Protein AF-A0A820HST8-F1 (afdb_monomer_lite)

Foldseek 3Di:
DDPDPDPVVVVVVQAQDWDQDPVRHIWHQHPVRDTDDPDPDDDDDDDCCVVVVVCVQWDQDCDPPCHLGTAGNVVRDRPHD

Organism: NCBI:txid433720

Structure (mmCIF, N/CA/C/O backbone):
data_AF-A0A820HST8-F1
#
_entry.id   AF-A0A820HST8-F1
#
loop_
_atom_site.group_PDB
_atom_site.id
_atom_site.type_symbol
_atom_site.label_atom_id
_atom_site.label_alt_id
_atom_site.label_comp_id
_atom_site.label_asym_id
_atom_site.label_entity_id
_atom_site.label_seq_id
_atom_site.pdbx_PDB_ins_code
_atom_site.Cartn_x
_atom_site.Cartn_y
_atom_site.Cartn_z
_atom_site.occupancy
_atom_site.B_iso_or_equiv
_atom_site.auth_seq_id
_atom_site.auth_comp_id
_atom_site.auth_asym_id
_atom_site.auth_atom_id
_atom_site.pdbx_PDB_model_num
ATOM 1 N N . GLY A 1 1 ? -13.717 9.829 23.276 1.00 48.06 1 GLY A N 1
ATOM 2 C CA . GLY A 1 1 ? -13.638 8.489 22.670 1.00 48.06 1 GLY A CA 1
ATOM 3 C C . GLY A 1 1 ? -12.217 7.986 22.787 1.00 48.06 1 GLY A C 1
ATOM 4 O O . GLY A 1 1 ? -11.323 8.752 22.475 1.00 48.06 1 GLY A O 1
ATOM 5 N N . ALA A 1 2 ? -12.028 6.776 23.321 1.00 55.72 2 ALA A N 1
ATOM 6 C CA . ALA A 1 2 ? -10.843 5.918 23.172 1.00 55.72 2 ALA A CA 1
ATOM 7 C C . ALA A 1 2 ? -9.458 6.599 23.004 1.00 55.72 2 ALA A C 1
ATOM 9 O O 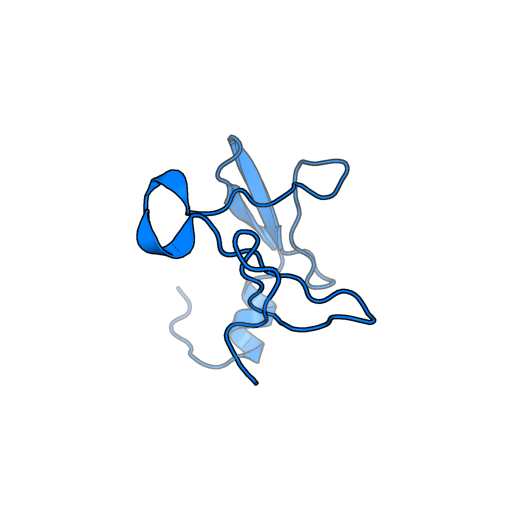. ALA A 1 2 ? -8.892 6.578 21.919 1.00 55.72 2 ALA A O 1
ATOM 10 N N . GLN A 1 3 ? -8.883 7.144 24.079 1.00 68.75 3 GLN A N 1
ATOM 11 C CA . GLN A 1 3 ? -7.476 7.579 24.117 1.00 68.75 3 GLN A CA 1
ATOM 12 C C . GLN A 1 3 ? -6.602 6.410 24.591 1.00 68.75 3 GLN A C 1
ATOM 14 O O . GLN A 1 3 ? -6.266 6.322 25.766 1.00 68.75 3 GLN A O 1
ATOM 19 N N . THR A 1 4 ? -6.318 5.457 23.708 1.00 84.62 4 THR A N 1
ATOM 20 C CA . THR A 1 4 ? -5.406 4.342 24.003 1.00 84.62 4 THR A CA 1
ATOM 21 C C . THR A 1 4 ? -4.398 4.194 22.876 1.00 84.62 4 THR A C 1
ATOM 23 O O . THR A 1 4 ? -4.724 4.453 21.719 1.00 84.62 4 THR A O 1
ATOM 26 N N . THR A 1 5 ? -3.183 3.788 23.225 1.00 89.62 5 THR A N 1
ATOM 27 C CA . THR A 1 5 ? -2.114 3.421 22.286 1.00 89.62 5 THR A CA 1
ATOM 28 C C . THR A 1 5 ? -1.842 1.915 22.298 1.00 89.62 5 THR A C 1
ATOM 30 O O . THR A 1 5 ? -0.892 1.465 21.667 1.00 89.62 5 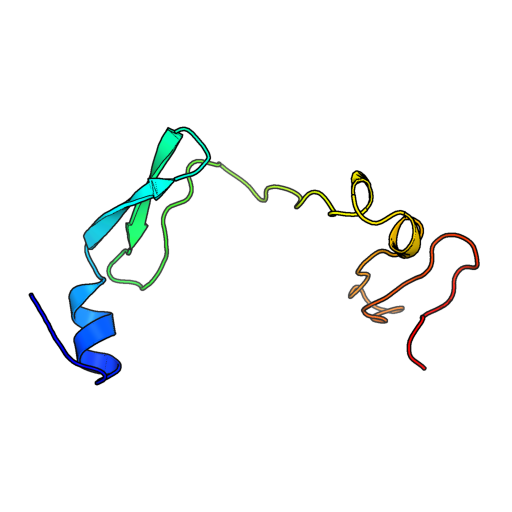THR A O 1
ATOM 33 N N . ASP A 1 6 ? -2.643 1.142 23.035 1.00 93.44 6 ASP A N 1
ATOM 34 C CA . ASP A 1 6 ? -2.602 -0.318 23.018 1.00 93.44 6 ASP A CA 1
ATOM 35 C C . ASP A 1 6 ? -3.124 -0.848 21.676 1.00 93.44 6 ASP A C 1
ATOM 37 O O . ASP A 1 6 ? -4.251 -0.537 21.281 1.00 93.44 6 ASP A O 1
ATOM 41 N N . ALA A 1 7 ? -2.297 -1.619 20.970 1.00 90.81 7 ALA A N 1
ATOM 42 C CA . ALA A 1 7 ? -2.584 -2.043 19.603 1.00 90.81 7 ALA A CA 1
ATOM 43 C C . ALA A 1 7 ? -3.807 -2.968 19.527 1.00 90.81 7 ALA A C 1
ATOM 45 O O . ALA A 1 7 ? -4.663 -2.755 18.670 1.00 90.81 7 ALA A O 1
ATOM 46 N N . ASP A 1 8 ? -3.928 -3.924 20.449 1.00 91.94 8 ASP A N 1
ATOM 47 C CA . ASP A 1 8 ? -5.023 -4.901 20.456 1.00 91.94 8 ASP A CA 1
ATOM 48 C C . ASP A 1 8 ? -6.371 -4.203 20.670 1.00 91.94 8 ASP A C 1
ATOM 50 O O . ASP A 1 8 ? -7.315 -4.384 19.900 1.00 91.94 8 ASP A O 1
ATOM 54 N N . THR A 1 9 ? -6.432 -3.276 21.629 1.00 91.31 9 THR A N 1
ATOM 55 C CA . THR A 1 9 ? -7.634 -2.471 21.876 1.00 91.31 9 THR A CA 1
ATOM 56 C C . THR A 1 9 ? -8.020 -1.612 20.667 1.00 91.31 9 THR A C 1
ATOM 58 O O . THR A 1 9 ? -9.205 -1.355 20.432 1.00 91.31 9 THR A O 1
ATOM 61 N N . VAL A 1 10 ? -7.039 -1.098 19.920 1.00 90.56 10 VAL A N 1
ATOM 62 C CA . VAL A 1 10 ? -7.296 -0.320 18.699 1.00 90.56 10 VAL A CA 1
ATOM 63 C C . VAL A 1 10 ? -7.835 -1.227 17.595 1.00 90.56 10 VAL A C 1
ATOM 65 O O . VAL A 1 10 ? -8.831 -0.870 16.969 1.00 90.56 10 VAL A O 1
ATOM 68 N N . ILE A 1 11 ? -7.237 -2.403 17.397 1.00 88.88 11 ILE A N 1
ATOM 69 C CA . ILE A 1 11 ? -7.657 -3.401 16.403 1.00 88.88 11 ILE A CA 1
ATOM 70 C C . ILE A 1 11 ? -9.111 -3.827 16.628 1.00 88.88 11 ILE A C 1
ATOM 72 O O . ILE A 1 11 ? -9.922 -3.709 15.706 1.00 88.88 11 ILE A O 1
ATOM 76 N N . ASP A 1 12 ? -9.475 -4.188 17.858 1.00 89.62 12 ASP A N 1
ATOM 77 C CA . ASP A 1 12 ? -10.843 -4.595 18.206 1.00 89.62 12 ASP A CA 1
ATOM 78 C C . ASP A 1 12 ? -11.877 -3.492 17.935 1.00 89.62 12 ASP A C 1
ATOM 80 O O . ASP A 1 12 ? -13.014 -3.758 17.545 1.00 89.62 12 ASP A O 1
ATOM 84 N N . ARG A 1 13 ? -11.486 -2.224 18.112 1.00 91.94 13 ARG A N 1
ATOM 85 C CA . ARG A 1 13 ? -12.357 -1.063 17.873 1.00 91.94 13 ARG A CA 1
ATOM 86 C C . ARG A 1 13 ? -12.479 -0.677 16.406 1.00 91.94 13 ARG A C 1
ATOM 88 O O . ARG A 1 13 ? -13.392 0.075 16.072 1.00 91.94 13 ARG A O 1
ATOM 95 N N . MET A 1 14 ? -11.568 -1.132 15.549 1.00 91.94 14 MET A N 1
ATOM 96 C CA . MET A 1 14 ? -11.606 -0.817 14.123 1.00 91.94 14 MET A CA 1
ATOM 97 C C . MET A 1 14 ? -12.613 -1.682 13.364 1.00 91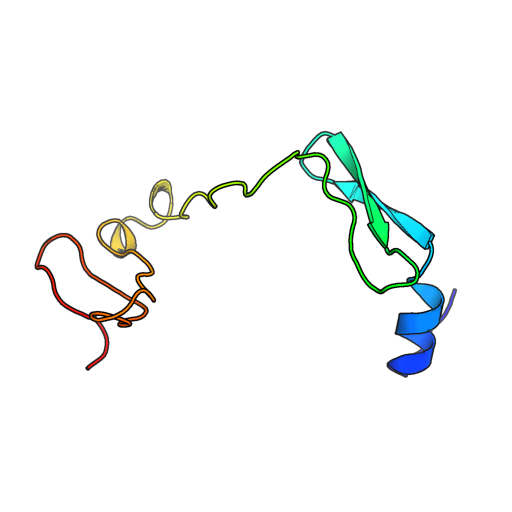.94 14 MET A C 1
ATOM 99 O O . MET A 1 14 ? -13.140 -1.221 12.356 1.00 91.94 14 MET A O 1
ATOM 103 N N . VAL A 1 15 ? -12.919 -2.899 13.824 1.00 92.94 15 VAL A N 1
ATOM 104 C CA . VAL A 1 15 ? -13.893 -3.779 13.158 1.00 92.94 15 VAL A CA 1
ATOM 105 C C . VAL A 1 15 ? -15.265 -3.097 13.072 1.00 92.94 15 VAL A C 1
ATOM 107 O O . VAL A 1 15 ? -15.828 -2.653 14.069 1.00 92.94 15 VAL A O 1
ATOM 110 N N . GLY A 1 16 ? -15.817 -3.010 11.860 1.00 89.88 16 GLY A N 1
ATOM 111 C CA . GLY A 1 16 ? -17.096 -2.356 11.575 1.00 89.88 16 GLY A CA 1
ATOM 112 C C . GLY A 1 16 ? -17.015 -0.8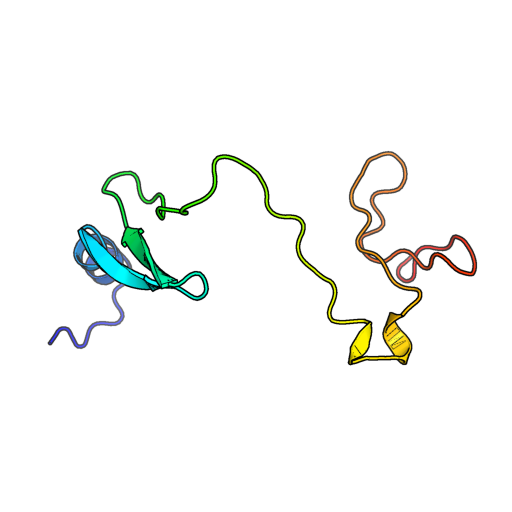41 11.358 1.00 89.88 16 GLY A C 1
ATOM 113 O O . GLY A 1 16 ? -18.016 -0.241 10.966 1.00 89.88 16 GLY A O 1
ATOM 114 N N . VAL A 1 17 ? -15.848 -0.210 11.548 1.00 92.12 17 VAL A N 1
ATOM 115 C CA . VAL A 1 17 ? -15.648 1.199 11.180 1.00 92.12 17 VAL A CA 1
ATOM 116 C C . VAL A 1 17 ? -15.800 1.349 9.668 1.00 92.12 17 VAL A C 1
ATOM 118 O O . VAL A 1 17 ? -15.172 0.617 8.903 1.00 92.12 17 VAL A O 1
ATOM 121 N N . ALA A 1 18 ? -16.621 2.316 9.250 1.00 90.81 18 ALA A N 1
ATOM 122 C CA . ALA A 1 18 ? -16.844 2.680 7.856 1.00 90.81 18 ALA A CA 1
ATOM 123 C C . ALA A 1 18 ? -16.547 4.169 7.643 1.00 90.81 18 ALA A C 1
ATOM 125 O O . ALA A 1 18 ? -17.104 5.022 8.337 1.00 90.81 18 ALA A O 1
ATOM 126 N N . VAL A 1 19 ? -15.685 4.482 6.676 1.00 90.00 19 VAL A N 1
ATOM 127 C CA . VAL A 1 19 ? -15.297 5.857 6.325 1.00 90.00 19 VAL A CA 1
ATOM 128 C C . VAL A 1 19 ? -15.442 6.090 4.818 1.00 90.00 19 VAL A C 1
ATOM 130 O O . VAL A 1 19 ? -15.236 5.146 4.054 1.00 90.00 19 VAL A O 1
ATOM 133 N N . PRO A 1 20 ? -15.788 7.307 4.359 1.00 88.81 20 PRO A N 1
ATOM 134 C CA . PRO A 1 20 ? -15.781 7.625 2.933 1.00 88.81 20 PRO A CA 1
ATOM 135 C C . PRO A 1 20 ? -14.399 7.385 2.308 1.00 88.81 20 PRO A C 1
ATOM 137 O O . PRO A 1 20 ? -13.376 7.691 2.921 1.00 88.81 20 PRO A O 1
ATOM 140 N N . ASN A 1 21 ? -14.367 6.849 1.090 1.00 81.56 21 ASN A N 1
ATOM 141 C CA . ASN A 1 21 ? -13.155 6.620 0.308 1.00 81.56 21 ASN A CA 1
ATOM 142 C C . ASN A 1 21 ? -13.049 7.601 -0.875 1.00 81.56 21 ASN A C 1
ATOM 144 O O . ASN A 1 21 ? -13.980 8.342 -1.191 1.00 81.56 21 ASN A O 1
ATOM 148 N N . LEU A 1 22 ? -11.895 7.598 -1.547 1.00 79.00 22 LEU A N 1
ATOM 149 C CA . LEU A 1 22 ? -11.596 8.519 -2.653 1.00 79.00 22 LEU A CA 1
ATOM 150 C C . LEU A 1 22 ? -12.395 8.242 -3.940 1.00 79.00 22 LEU A C 1
ATOM 152 O O . LEU A 1 22 ? -12.353 9.047 -4.863 1.00 79.00 22 LEU A O 1
ATOM 156 N N . SER A 1 23 ? -13.116 7.121 -4.012 1.00 77.69 23 SER A N 1
ATOM 157 C CA . SER A 1 23 ? -13.967 6.748 -5.149 1.00 77.69 23 SER A CA 1
ATOM 158 C C . SER A 1 23 ? -15.434 7.147 -4.953 1.00 77.69 23 SER A C 1
ATOM 160 O O . SER A 1 23 ? -16.241 6.911 -5.845 1.00 77.69 23 SER A O 1
ATOM 162 N N . GLY A 1 24 ? -15.779 7.762 -3.816 1.00 79.56 24 GLY A N 1
ATOM 163 C CA . GLY A 1 24 ? -17.145 8.187 -3.496 1.00 79.56 24 GLY A CA 1
ATOM 164 C C . GLY A 1 24 ? -17.987 7.148 -2.747 1.00 79.56 24 GLY A C 1
ATOM 165 O O . GLY A 1 24 ? -19.120 7.450 -2.387 1.00 79.56 24 GLY A O 1
ATOM 166 N N . ASP A 1 25 ? -17.429 5.970 -2.458 1.00 82.38 25 ASP A N 1
ATOM 167 C CA . ASP A 1 25 ? -18.067 4.916 -1.657 1.00 82.38 25 ASP A CA 1
ATOM 168 C C . ASP A 1 25 ? -17.506 4.890 -0.222 1.00 82.38 25 ASP A C 1
ATOM 170 O O . ASP A 1 25 ? -16.753 5.772 0.189 1.00 82.38 25 ASP A O 1
ATOM 174 N N . TYR A 1 26 ? -17.840 3.859 0.560 1.00 86.94 26 TYR A N 1
ATOM 175 C CA . TYR A 1 26 ? -17.283 3.624 1.895 1.00 86.94 26 TYR A CA 1
ATOM 176 C C . TYR A 1 26 ? -16.225 2.510 1.890 1.00 86.94 26 TYR A C 1
ATOM 178 O O . TYR A 1 26 ? -16.385 1.470 1.249 1.00 86.94 26 TYR A O 1
ATOM 186 N N . ALA A 1 27 ? -15.142 2.717 2.637 1.00 87.62 27 ALA A N 1
ATOM 187 C CA . ALA A 1 27 ? -14.217 1.671 3.053 1.00 87.62 27 ALA A CA 1
ATOM 188 C C . ALA A 1 27 ? -14.599 1.206 4.462 1.00 87.62 27 ALA A C 1
ATOM 190 O O . ALA A 1 27 ? -14.696 2.023 5.380 1.00 87.62 27 ALA A O 1
ATOM 191 N N . SER A 1 28 ? -14.813 -0.096 4.630 1.00 91.00 28 SER A N 1
ATOM 192 C CA . SER A 1 28 ? -15.189 -0.712 5.901 1.00 91.00 28 SER A CA 1
ATOM 193 C C . SER A 1 28 ? -14.175 -1.769 6.318 1.00 91.00 28 SER A C 1
ATOM 195 O O . SER A 1 28 ? -13.738 -2.567 5.489 1.00 91.00 28 SER A O 1
ATOM 197 N N . MET A 1 29 ? -13.822 -1.793 7.603 1.00 92.50 29 MET A N 1
ATOM 198 C CA . MET A 1 29 ? -12.973 -2.830 8.195 1.00 92.50 29 MET A CA 1
ATOM 199 C C . MET A 1 29 ? -13.826 -4.039 8.593 1.00 92.50 29 MET A C 1
ATOM 201 O O . MET A 1 29 ? -14.716 -3.933 9.436 1.00 92.50 29 MET A O 1
ATOM 205 N N . LEU A 1 30 ? -13.564 -5.198 7.998 1.00 88.81 30 LEU A N 1
ATOM 206 C CA . LEU A 1 30 ? -14.278 -6.439 8.290 1.00 88.81 30 LEU A CA 1
ATOM 207 C C . LEU A 1 30 ? -13.640 -7.196 9.468 1.00 88.81 30 LEU A C 1
ATOM 209 O O . LEU A 1 30 ? -12.472 -6.998 9.796 1.00 88.81 30 LEU A O 1
ATOM 213 N N . ALA A 1 31 ? -14.394 -8.115 10.080 1.00 90.56 31 ALA A N 1
ATOM 214 C CA . ALA A 1 31 ? -13.937 -8.908 11.231 1.00 90.56 31 ALA A CA 1
ATOM 215 C C . ALA A 1 31 ? -12.749 -9.840 10.921 1.00 90.56 31 ALA A C 1
ATOM 217 O O . ALA A 1 31 ? -12.015 -10.228 11.819 1.00 90.56 31 ALA A O 1
ATOM 218 N N . ASN A 1 32 ? -12.530 -10.180 9.649 1.00 88.44 32 ASN A N 1
ATOM 219 C CA . ASN A 1 32 ? -11.343 -10.902 9.181 1.00 88.44 32 ASN A CA 1
ATOM 220 C C . ASN A 1 32 ? -10.142 -9.976 8.892 1.00 88.44 32 ASN A C 1
ATOM 222 O O . ASN A 1 32 ? -9.179 -10.418 8.273 1.00 88.44 32 ASN A O 1
ATOM 226 N N . HIS A 1 33 ? -10.214 -8.702 9.293 1.00 85.06 33 HIS A N 1
ATOM 227 C CA . HIS A 1 33 ? -9.219 -7.647 9.059 1.00 85.06 33 HIS A CA 1
ATOM 228 C C . HIS A 1 33 ? -8.987 -7.301 7.581 1.00 85.06 33 HIS A C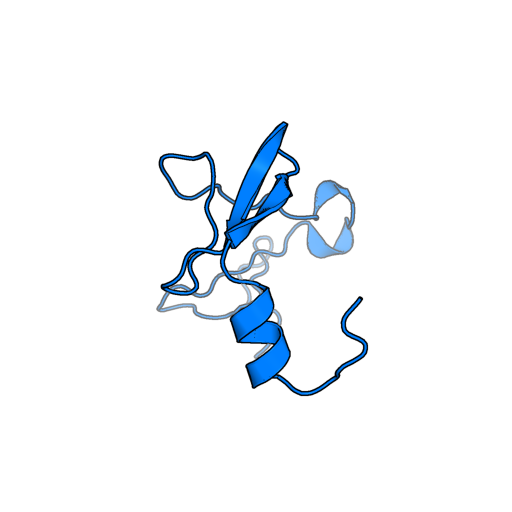 1
ATOM 230 O O . HIS A 1 33 ? -7.911 -6.847 7.194 1.00 85.06 33 HIS A O 1
ATOM 236 N N . TYR A 1 34 ? -9.993 -7.514 6.731 1.00 87.88 34 TYR A N 1
ATOM 237 C CA . TYR A 1 34 ? -9.952 -7.085 5.333 1.00 87.88 34 TYR A CA 1
ATOM 238 C C . TYR A 1 34 ? -10.694 -5.754 5.201 1.00 87.88 34 TYR A C 1
ATOM 240 O O . TYR A 1 34 ? -11.750 -5.568 5.806 1.00 87.88 34 TYR A O 1
ATOM 248 N N . ILE A 1 35 ? -10.165 -4.837 4.393 1.00 87.62 35 ILE A N 1
ATOM 249 C CA . ILE A 1 35 ? -10.823 -3.561 4.086 1.00 87.62 35 ILE A CA 1
ATOM 250 C C . ILE A 1 35 ? -11.592 -3.699 2.768 1.00 87.62 35 ILE A C 1
ATOM 252 O O . ILE A 1 35 ? -11.046 -4.183 1.774 1.00 87.62 35 ILE A O 1
ATOM 256 N N . THR A 1 36 ? -12.858 -3.275 2.742 1.00 81.44 36 THR A N 1
ATOM 257 C CA . THR A 1 36 ? -13.678 -3.309 1.521 1.00 81.44 36 THR A CA 1
ATOM 258 C C . THR A 1 36 ? -13.175 -2.308 0.478 1.00 81.44 36 THR A C 1
ATOM 260 O O . THR A 1 36 ? -12.899 -1.149 0.788 1.00 81.44 36 THR A O 1
ATOM 263 N N . LYS A 1 37 ? -13.105 -2.740 -0.787 1.00 68.44 37 LYS A N 1
ATOM 264 C CA . LYS A 1 37 ? -12.788 -1.889 -1.943 1.00 68.44 37 LYS A CA 1
ATOM 265 C C . LYS A 1 37 ? -13.883 -2.039 -3.007 1.00 68.44 37 LYS A C 1
ATOM 267 O O . LYS A 1 37 ? -14.187 -3.177 -3.369 1.00 68.44 37 LYS A O 1
ATOM 272 N N . PRO A 1 38 ? -14.447 -0.948 -3.554 1.00 63.44 38 PRO A N 1
ATOM 273 C CA . PRO A 1 38 ? -15.508 -1.017 -4.560 1.00 63.44 38 PRO A CA 1
ATOM 274 C C . PRO A 1 38 ? -14.950 -1.274 -5.970 1.00 63.44 38 PRO A C 1
ATOM 276 O O . PRO A 1 38 ? -15.231 -0.541 -6.911 1.00 63.44 38 PRO A O 1
ATOM 279 N N . THR A 1 39 ? -14.130 -2.311 -6.154 1.00 61.66 39 THR A N 1
ATOM 280 C CA . THR A 1 39 ? -13.660 -2.687 -7.496 1.00 61.66 39 THR A 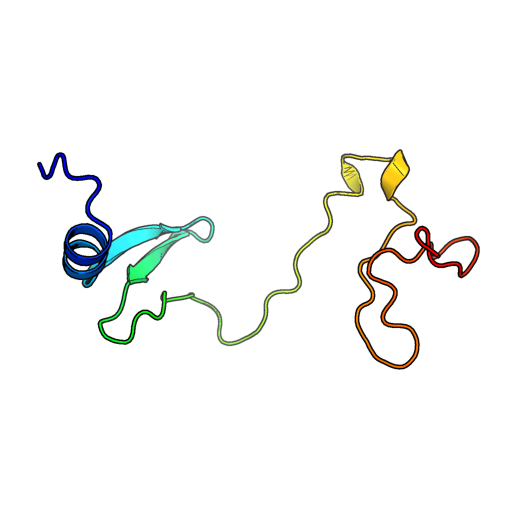CA 1
ATOM 281 C C . THR A 1 39 ? -13.562 -4.198 -7.640 1.00 61.66 39 THR A C 1
ATOM 283 O O . THR A 1 39 ? -12.888 -4.819 -6.816 1.00 61.66 39 THR A O 1
ATOM 286 N N . PRO A 1 40 ? -14.110 -4.795 -8.713 1.00 62.25 40 PRO A N 1
ATOM 287 C CA . PRO A 1 40 ? -13.993 -6.228 -8.987 1.00 62.25 40 PRO A CA 1
ATOM 288 C C . PRO A 1 40 ? -12.571 -6.671 -9.408 1.00 62.25 40 PRO A C 1
ATOM 290 O O . PRO A 1 40 ? -12.414 -7.725 -10.016 1.00 62.25 40 PRO A O 1
ATOM 293 N N . GLY A 1 41 ? -11.519 -5.899 -9.105 1.00 63.66 41 GLY A N 1
ATOM 294 C CA . GLY A 1 41 ? -10.155 -6.215 -9.525 1.00 63.66 41 GLY A CA 1
ATOM 295 C C . GLY A 1 41 ? -9.057 -5.333 -8.928 1.00 63.66 41 GLY A C 1
ATOM 296 O O . GLY A 1 41 ? -9.293 -4.408 -8.140 1.00 63.66 41 GLY A O 1
ATOM 297 N N . LEU A 1 42 ? -7.821 -5.645 -9.324 1.00 65.00 42 LEU A N 1
ATOM 298 C CA . LEU A 1 42 ? -6.651 -4.812 -9.063 1.00 65.00 42 LEU A CA 1
ATOM 299 C C . LEU A 1 42 ? -6.803 -3.498 -9.834 1.00 65.00 42 LEU A C 1
ATOM 301 O O . LEU A 1 42 ? -7.174 -3.496 -11.004 1.00 65.00 42 LEU A O 1
ATOM 305 N N . VAL A 1 43 ? -6.517 -2.382 -9.169 1.00 69.12 43 VAL A N 1
ATOM 306 C CA . VAL A 1 43 ? -6.395 -1.082 -9.837 1.00 69.12 43 VAL A CA 1
ATOM 307 C C . VAL A 1 43 ? -4.903 -0.838 -9.954 1.00 69.12 43 VAL A C 1
ATOM 309 O O . VAL A 1 43 ? -4.215 -0.876 -8.933 1.00 69.12 43 VAL A O 1
ATOM 312 N N . ALA A 1 44 ? -4.408 -0.666 -11.180 1.00 67.25 44 ALA A N 1
ATOM 313 C CA . ALA A 1 44 ? -3.027 -0.263 -11.395 1.00 67.25 44 ALA A CA 1
ATOM 314 C C . ALA A 1 44 ? -2.823 1.093 -10.711 1.00 67.25 44 ALA A C 1
ATOM 316 O O . ALA A 1 44 ? -3.593 2.024 -10.946 1.00 67.25 44 ALA A O 1
ATOM 317 N N . GLY A 1 45 ? -1.847 1.167 -9.807 1.00 68.31 45 GLY A N 1
ATOM 318 C CA . GLY A 1 45 ? -1.457 2.441 -9.222 1.00 68.31 45 GLY A CA 1
ATOM 319 C C . GLY A 1 45 ? -0.872 3.323 -10.315 1.00 68.31 45 GLY A C 1
ATOM 320 O O . GLY A 1 45 ? -0.064 2.843 -11.110 1.00 68.31 45 GLY A O 1
ATOM 321 N N . ASP A 1 46 ? -1.297 4.579 -10.358 1.00 77.38 46 ASP A N 1
ATOM 322 C CA . ASP A 1 46 ? -0.644 5.576 -11.193 1.00 77.38 46 ASP A CA 1
ATOM 323 C C . ASP A 1 46 ? 0.611 6.090 -10.482 1.00 77.38 46 ASP A C 1
ATOM 325 O O . ASP A 1 46 ? 0.613 6.302 -9.262 1.00 77.38 46 ASP A O 1
ATOM 329 N N . ALA A 1 47 ? 1.697 6.232 -11.233 1.00 79.75 47 ALA A N 1
ATOM 330 C CA . ALA A 1 47 ? 2.952 6.712 -10.685 1.00 79.75 47 ALA A CA 1
ATOM 331 C C . ALA A 1 47 ? 2.897 8.235 -10.525 1.00 79.75 47 ALA A C 1
ATOM 333 O O . ALA A 1 47 ? 2.321 8.950 -11.333 1.00 79.75 47 ALA A O 1
ATOM 334 N N . TRP A 1 48 ? 3.587 8.766 -9.518 1.00 81.31 48 TRP A N 1
ATOM 335 C CA . TRP A 1 48 ? 3.716 10.216 -9.314 1.00 81.31 48 TRP A CA 1
ATOM 336 C C . TRP A 1 48 ? 4.669 10.890 -10.321 1.00 81.31 48 TRP A C 1
ATOM 338 O O . TRP A 1 48 ? 5.028 12.055 -10.148 1.00 81.31 48 TRP A O 1
ATOM 348 N N . SER A 1 49 ? 5.100 10.165 -11.356 1.00 79.75 49 SER A N 1
ATOM 349 C CA . SER A 1 49 ? 6.097 10.593 -12.340 1.00 79.75 49 SER A CA 1
ATOM 350 C C . SER A 1 49 ? 5.725 11.891 -13.058 1.00 79.75 49 SER A C 1
ATOM 352 O O . SER A 1 49 ? 6.610 12.687 -13.363 1.00 79.75 49 SER A O 1
ATOM 354 N N . ASP A 1 50 ? 4.433 12.166 -13.229 1.00 81.19 50 ASP A N 1
ATOM 355 C CA . ASP A 1 50 ? 3.936 13.423 -13.805 1.00 81.19 50 ASP A CA 1
ATOM 356 C C . ASP A 1 50 ? 4.290 14.657 -12.958 1.00 81.19 50 ASP A C 1
ATOM 358 O O . ASP A 1 50 ? 4.429 15.767 -13.475 1.00 81.19 50 ASP A O 1
ATOM 362 N N . TYR A 1 51 ? 4.469 14.470 -11.650 1.00 86.12 51 TYR A N 1
ATOM 363 C CA . TYR A 1 51 ? 4.785 15.531 -10.691 1.00 86.12 51 TYR A CA 1
ATOM 364 C C . TYR A 1 51 ? 6.255 15.538 -10.271 1.00 86.12 51 TYR A C 1
ATOM 366 O O . TYR A 1 51 ? 6.717 16.495 -9.647 1.00 86.12 51 TYR A O 1
ATOM 374 N N . LEU A 1 52 ? 6.997 14.487 -10.617 1.00 87.12 52 LEU A N 1
ATOM 375 C CA . LEU A 1 52 ? 8.399 14.297 -10.269 1.00 87.12 52 LEU A CA 1
ATOM 376 C C . LEU A 1 52 ? 9.191 13.969 -11.542 1.00 87.12 52 LEU A C 1
ATOM 378 O O . LEU A 1 52 ? 9.521 12.811 -11.786 1.00 87.12 52 LEU A O 1
ATOM 382 N N . PRO A 1 53 ? 9.564 14.982 -12.349 1.00 86.25 53 PRO A N 1
ATOM 383 C CA . PRO A 1 53 ? 10.233 14.760 -13.633 1.00 86.25 53 PRO A CA 1
ATOM 384 C C . PRO A 1 53 ? 11.523 13.938 -13.532 1.00 86.25 53 PRO A C 1
ATOM 386 O O . PRO A 1 53 ? 11.901 13.258 -14.482 1.00 86.25 53 PRO A O 1
ATOM 389 N N . PHE A 1 54 ? 12.200 13.974 -12.378 1.00 84.69 54 PHE A N 1
ATOM 390 C CA . PHE A 1 54 ? 13.407 13.180 -12.144 1.00 84.69 54 PHE A CA 1
ATOM 391 C C . PHE A 1 54 ? 13.123 11.666 -12.122 1.00 84.69 54 PHE A C 1
ATOM 393 O O . PHE A 1 54 ? 13.988 10.890 -12.522 1.00 84.69 54 PHE A O 1
ATOM 400 N N . SER A 1 55 ? 11.928 11.250 -11.684 1.00 88.12 55 SER A N 1
ATOM 401 C CA . SER A 1 55 ? 11.520 9.845 -11.595 1.00 88.12 55 SER A CA 1
ATOM 402 C C . SER A 1 55 ? 10.722 9.377 -12.809 1.00 88.12 55 SER A C 1
ATOM 404 O O . SER A 1 55 ? 10.285 8.233 -12.840 1.00 88.12 55 SER A O 1
ATOM 406 N N . ALA A 1 56 ? 10.558 10.226 -13.829 1.00 89.25 56 ALA A N 1
ATOM 407 C CA . ALA A 1 56 ? 9.868 9.876 -15.066 1.00 89.25 56 ALA A CA 1
ATOM 408 C C . ALA A 1 56 ? 10.346 8.559 -15.715 1.00 89.25 56 ALA A C 1
ATOM 410 O O . ALA A 1 56 ? 9.489 7.801 -16.167 1.00 89.25 56 ALA A O 1
ATOM 411 N N . PRO A 1 57 ? 11.657 8.234 -15.753 1.00 90.94 57 PRO A N 1
ATOM 412 C CA . PRO A 1 57 ? 12.116 6.977 -16.338 1.00 90.94 57 PRO A CA 1
ATOM 413 C C . PRO A 1 57 ? 12.154 5.809 -15.342 1.00 90.94 57 PRO A C 1
ATOM 415 O O . PRO A 1 57 ? 12.665 4.746 -15.684 1.00 90.94 57 PRO A O 1
ATOM 418 N N . LEU A 1 58 ? 11.713 5.998 -14.097 1.00 89.94 58 LEU A N 1
ATOM 419 C CA . LEU A 1 58 ? 11.845 4.999 -13.042 1.00 89.94 58 LEU A CA 1
ATOM 420 C C . LEU A 1 58 ? 10.538 4.226 -12.875 1.00 89.94 58 LEU A C 1
ATOM 422 O O . LEU A 1 58 ? 9.472 4.814 -12.704 1.00 89.94 58 LEU A O 1
ATOM 426 N N . ILE A 1 59 ? 10.628 2.897 -12.892 1.00 88.81 59 ILE A N 1
ATOM 427 C CA . ILE A 1 59 ? 9.511 1.998 -12.591 1.00 88.81 59 ILE A CA 1
ATOM 428 C C . ILE A 1 59 ? 9.896 1.020 -11.487 1.00 88.81 59 ILE A C 1
ATOM 430 O O . ILE A 1 59 ? 11.055 0.618 -11.362 1.00 88.81 59 ILE A O 1
ATOM 434 N N . SER A 1 60 ? 8.901 0.576 -10.721 1.00 87.56 60 SER A N 1
ATOM 435 C CA . SER A 1 60 ? 9.113 -0.458 -9.714 1.00 87.56 60 SER A CA 1
ATOM 436 C C . SER A 1 60 ? 8.937 -1.864 -10.282 1.00 87.56 60 SER A C 1
ATOM 438 O O . SER A 1 60 ? 7.819 -2.382 -10.306 1.00 87.56 60 SER A O 1
ATOM 440 N N . ASP A 1 61 ? 10.030 -2.500 -10.724 1.00 88.00 61 ASP A N 1
ATOM 441 C CA . ASP A 1 61 ? 10.004 -3.888 -11.208 1.00 88.00 61 ASP A CA 1
ATOM 442 C C . ASP A 1 61 ? 10.554 -4.882 -10.175 1.00 88.00 61 ASP A C 1
ATOM 444 O O . ASP A 1 61 ? 11.755 -5.000 -9.934 1.00 88.00 61 ASP A O 1
ATOM 448 N N . TRP A 1 62 ? 9.639 -5.641 -9.577 1.00 86.25 62 TRP A N 1
ATOM 449 C CA . TRP A 1 62 ? 9.936 -6.689 -8.598 1.00 86.25 62 TRP A CA 1
ATOM 450 C C . TRP A 1 62 ? 9.807 -8.103 -9.181 1.00 86.25 62 TRP A C 1
ATOM 452 O O . TRP A 1 62 ? 9.906 -9.098 -8.459 1.00 86.25 62 TRP A O 1
ATOM 462 N N . ARG A 1 63 ? 9.551 -8.229 -10.487 1.00 89.25 63 ARG A N 1
ATOM 463 C CA . ARG A 1 63 ? 9.315 -9.527 -11.123 1.00 89.25 63 ARG A CA 1
ATOM 464 C C . ARG A 1 63 ? 10.644 -10.212 -11.403 1.00 89.25 63 ARG A C 1
ATOM 466 O O . ARG A 1 63 ? 11.587 -9.615 -11.917 1.00 89.25 63 ARG A O 1
ATOM 473 N N . LYS A 1 64 ? 10.712 -11.508 -11.100 1.00 85.44 64 LYS A N 1
ATOM 474 C CA . LYS A 1 64 ? 11.856 -12.344 -11.483 1.00 85.44 64 LYS A CA 1
ATOM 475 C C . LYS A 1 64 ? 11.955 -12.419 -13.018 1.00 85.44 64 LYS A C 1
ATOM 477 O O . LYS A 1 64 ? 10.914 -12.515 -13.667 1.00 85.44 64 LYS A O 1
ATOM 482 N N . PRO A 1 65 ? 13.169 -12.421 -13.599 1.00 86.50 65 PRO A N 1
ATOM 483 C CA . PRO A 1 65 ? 14.469 -12.518 -12.925 1.00 86.50 65 PRO A CA 1
ATOM 484 C C . PRO A 1 65 ? 15.050 -11.180 -12.446 1.00 86.50 65 PRO A C 1
ATOM 486 O O . PRO A 1 65 ? 16.031 -11.206 -11.717 1.00 86.50 65 PRO A O 1
ATOM 489 N N . LEU A 1 66 ? 14.469 -10.049 -12.852 1.00 87.38 66 LEU A N 1
ATOM 490 C CA . LEU A 1 66 ? 15.056 -8.727 -12.648 1.00 87.38 66 LEU A CA 1
ATOM 491 C C . LEU A 1 66 ? 15.017 -8.298 -11.173 1.00 87.38 66 LEU A C 1
ATOM 493 O O . LEU A 1 66 ? 16.062 -7.989 -10.618 1.00 87.38 66 LEU A O 1
ATOM 497 N N . ALA A 1 67 ? 13.832 -8.340 -10.546 1.00 88.56 67 ALA A N 1
ATOM 498 C CA . ALA A 1 67 ? 13.603 -8.111 -9.111 1.00 88.56 67 ALA A CA 1
ATOM 499 C C . ALA A 1 67 ? 14.407 -6.943 -8.496 1.00 88.56 67 ALA A C 1
ATOM 501 O O . ALA A 1 67 ? 14.911 -7.051 -7.380 1.00 88.56 67 ALA A O 1
ATOM 502 N N . CYS A 1 68 ? 14.530 -5.841 -9.234 1.00 87.25 68 CYS A N 1
ATOM 503 C CA . CYS A 1 68 ? 15.456 -4.751 -8.943 1.00 87.25 68 CYS A CA 1
ATOM 504 C C . CYS A 1 68 ? 14.862 -3.635 -8.087 1.00 87.25 68 CYS A C 1
ATOM 506 O O . CYS A 1 68 ? 15.592 -2.797 -7.571 1.00 87.25 68 CYS A O 1
ATOM 508 N N . GLY A 1 69 ? 13.537 -3.588 -7.976 1.00 88.38 69 GLY A N 1
ATOM 509 C CA . GLY A 1 69 ? 12.814 -2.605 -7.183 1.00 88.38 69 GLY A CA 1
ATOM 510 C C . GLY A 1 69 ? 12.751 -1.209 -7.781 1.00 88.38 69 GLY A C 1
ATOM 511 O O . GLY A 1 69 ? 11.661 -0.653 -7.847 1.00 88.38 69 GLY A O 1
ATOM 512 N N . GLU A 1 70 ? 13.865 -0.682 -8.282 1.00 91.19 70 GLU A N 1
ATOM 513 C CA . GLU A 1 70 ? 13.937 0.575 -9.025 1.00 91.19 70 GLU A CA 1
ATOM 514 C C . GLU A 1 70 ? 14.671 0.345 -10.351 1.00 91.19 70 GLU A C 1
ATOM 516 O O . GLU A 1 70 ? 15.893 0.190 -10.401 1.00 91.19 70 GLU A O 1
ATOM 521 N N . PHE A 1 71 ? 13.902 0.270 -11.437 1.00 90.94 71 PHE A N 1
ATOM 522 C CA . PHE A 1 71 ? 14.402 0.068 -12.792 1.00 90.94 71 PHE A CA 1
ATOM 523 C C . PHE A 1 71 ? 14.314 1.359 -13.593 1.00 90.94 71 PHE A C 1
ATOM 525 O O . PHE A 1 71 ? 13.255 1.983 -13.652 1.00 90.94 71 PHE A O 1
ATOM 532 N N . ASN A 1 72 ? 15.396 1.720 -14.270 1.00 91.75 72 ASN A N 1
ATOM 533 C CA . ASN A 1 72 ? 15.423 2.839 -15.192 1.00 91.75 72 ASN A CA 1
ATOM 534 C C . ASN A 1 72 ? 15.143 2.358 -16.624 1.00 91.75 72 ASN A C 1
ATOM 536 O O . ASN A 1 72 ? 15.975 1.699 -17.247 1.00 91.75 72 ASN A O 1
ATOM 540 N N . THR A 1 73 ? 13.987 2.738 -17.165 1.00 90.94 73 THR A N 1
ATOM 541 C CA . THR A 1 73 ? 13.512 2.328 -18.497 1.00 90.94 73 THR A CA 1
ATOM 542 C C . THR A 1 73 ? 14.236 3.017 -19.652 1.00 90.94 73 THR A C 1
ATOM 544 O O . THR A 1 73 ? 13.997 2.686 -20.807 1.00 90.94 73 THR A O 1
ATOM 547 N N . THR A 1 74 ? 15.077 4.016 -19.376 1.00 92.19 74 THR A N 1
ATOM 548 C CA . THR A 1 74 ? 15.834 4.734 -20.412 1.00 92.19 74 THR A CA 1
ATOM 549 C C . THR A 1 74 ? 17.161 4.052 -20.718 1.00 92.19 74 THR A C 1
ATOM 551 O O . THR A 1 74 ? 17.643 4.126 -21.846 1.00 92.19 74 THR A O 1
ATOM 554 N N . ASN A 1 75 ? 17.786 3.426 -19.719 1.00 92.88 75 ASN A N 1
ATOM 555 C CA . ASN A 1 75 ? 19.101 2.796 -19.863 1.00 92.88 75 ASN A CA 1
ATOM 556 C C . ASN A 1 75 ? 19.114 1.296 -19.537 1.00 92.88 75 ASN A C 1
ATOM 558 O O . ASN A 1 75 ? 20.186 0.692 -19.585 1.00 92.88 75 ASN A O 1
ATOM 562 N N . ASP A 1 76 ? 17.952 0.727 -19.217 1.00 91.81 76 ASP A N 1
ATOM 563 C CA . ASP A 1 76 ? 17.737 -0.665 -18.834 1.00 91.81 76 ASP A CA 1
ATOM 564 C C . ASP A 1 76 ? 18.590 -1.134 -17.643 1.00 91.81 76 ASP A C 1
ATOM 566 O O . ASP A 1 76 ? 19.109 -2.254 -17.624 1.00 91.81 76 ASP A O 1
ATOM 570 N N . LYS A 1 77 ? 18.763 -0.272 -16.633 1.00 92.06 77 LYS A N 1
ATOM 571 C CA . LYS A 1 77 ? 19.551 -0.581 -15.430 1.00 92.06 77 LYS A CA 1
ATOM 572 C C . LYS A 1 77 ? 18.739 -0.479 -14.152 1.00 92.06 77 LYS A C 1
ATOM 574 O O . LYS A 1 77 ? 17.873 0.380 -14.005 1.00 92.06 77 LYS A O 1
ATOM 579 N N . CYS A 1 78 ? 19.101 -1.328 -13.199 1.00 91.44 78 CYS A N 1
ATOM 580 C CA . CYS A 1 78 ? 18.724 -1.165 -11.802 1.00 91.44 78 CYS A CA 1
ATOM 581 C C . CYS A 1 78 ? 19.431 0.080 -11.253 1.00 91.44 78 CYS A C 1
ATOM 583 O O . CYS A 1 78 ? 20.603 0.304 -11.572 1.00 91.44 78 CYS A O 1
ATOM 585 N N . VAL A 1 79 ? 18.718 0.900 -10.483 1.00 87.25 79 VAL A N 1
ATOM 586 C CA . VAL A 1 79 ? 19.313 2.085 -9.847 1.00 87.25 79 VAL A CA 1
ATOM 587 C C . VAL A 1 79 ? 20.138 1.687 -8.621 1.00 87.25 79 VAL A C 1
ATOM 589 O O . VAL A 1 79 ? 21.223 2.238 -8.434 1.00 87.25 79 VAL A O 1
ATOM 592 N N . ASP A 1 80 ? 19.688 0.676 -7.872 1.00 71.19 80 ASP A N 1
ATOM 593 C CA . ASP A 1 80 ? 20.481 0.021 -6.826 1.00 71.19 80 ASP A CA 1
ATOM 594 C C . ASP A 1 80 ? 21.226 -1.218 -7.379 1.00 71.19 80 ASP A C 1
ATOM 596 O O . ASP A 1 80 ? 20.638 -1.980 -8.158 1.00 71.19 80 ASP A O 1
ATOM 600 N N . PRO A 1 81 ? 22.512 -1.426 -7.024 1.00 57.16 81 PRO A N 1
ATOM 601 C CA . PRO A 1 81 ? 23.258 -2.655 -7.307 1.00 57.16 81 PRO A CA 1
ATOM 602 C C . PRO A 1 81 ? 22.884 -3.837 -6.398 1.00 57.16 81 PRO A C 1
ATOM 604 O O . PRO A 1 81 ? 22.520 -3.616 -5.220 1.00 57.16 81 PRO A O 1
#

pLDDT: mean 83.64, std 10.22, range [48.06, 93.44]

Sequence (81 aa):
GAQTTDADTVIDRMVGVAVPNLSGDYASMLANHYITKPTPGLVAGDAWSDYLPFSAPLISDWRKPLACGEFNTTNDKCVDP

Secondary structure (DSSP, 8-state):
------HHHHHHHHTT-EEE-TTSSEEEB-TTSPBP-S-SSPPPPPPGGGT-GGGTTEE----TTT--SSEETTTTEES--

Radius of gyration: 19.14 Å; chains: 1; bounding box: 41×28×44 Å